Protein AF-A0A165QDS1-F1 (afdb_monomer_lite)

InterPro domains:
  IPR002893 Zinc finger, MYND-type [PF01753] (23-51)
  IPR002893 Zinc finger, MYND-type [PS50865] (13-51)

Structure (mmCIF, N/CA/C/O backbone):
data_AF-A0A165QDS1-F1
#
_entry.id   AF-A0A165QDS1-F1
#
loop_
_atom_site.group_PDB
_atom_site.id
_atom_site.type_symbol
_atom_site.label_atom_id
_atom_site.label_alt_id
_atom_site.label_comp_id
_atom_site.label_asym_id
_atom_site.label_entity_id
_atom_site.label_seq_id
_atom_site.pdbx_PDB_ins_code
_atom_site.Cartn_x
_atom_site.Cartn_y
_atom_site.Cartn_z
_atom_site.occupancy
_atom_site.B_iso_or_equiv
_atom_site.auth_seq_id
_atom_site.auth_comp_id
_atom_site.auth_asym_id
_atom_site.auth_atom_id
_atom_site.pdbx_PDB_model_num
ATOM 1 N N . MET A 1 1 ? -10.963 30.725 9.218 1.00 36.81 1 MET A N 1
ATOM 2 C CA . MET A 1 1 ? -10.135 29.526 9.464 1.00 36.81 1 MET A CA 1
ATOM 3 C C . MET A 1 1 ? -10.821 28.339 8.801 1.00 36.81 1 MET A C 1
ATOM 5 O O . MET A 1 1 ? -11.839 27.884 9.312 1.00 36.81 1 MET A O 1
ATOM 9 N N . ALA A 1 2 ? -10.372 27.914 7.618 1.00 46.66 2 ALA A N 1
ATOM 10 C CA . ALA A 1 2 ? -10.932 26.728 6.971 1.00 46.66 2 ALA A CA 1
ATOM 11 C C . ALA A 1 2 ? -10.560 25.502 7.815 1.00 46.66 2 ALA A C 1
ATOM 13 O O . ALA A 1 2 ? -9.388 25.307 8.122 1.00 46.66 2 ALA A O 1
ATOM 14 N N . LYS A 1 3 ? -11.552 24.719 8.247 1.00 47.44 3 LYS A N 1
ATOM 15 C CA . LYS A 1 3 ? -11.302 23.464 8.961 1.00 47.44 3 LYS A CA 1
ATOM 16 C C . LYS A 1 3 ? -10.645 22.503 7.973 1.00 47.44 3 LYS A C 1
ATOM 18 O O . LYS A 1 3 ? -11.301 22.038 7.041 1.00 47.44 3 LYS A O 1
ATOM 23 N N . GLU A 1 4 ? -9.352 22.254 8.153 1.00 53.12 4 GLU A N 1
ATOM 24 C CA . GLU A 1 4 ? -8.616 21.250 7.391 1.00 53.12 4 GLU A CA 1
ATOM 25 C C . GLU A 1 4 ? -9.335 19.907 7.535 1.00 53.12 4 GLU A C 1
ATOM 27 O O . GLU A 1 4 ? -9.493 19.360 8.627 1.00 53.12 4 GLU A O 1
ATOM 32 N N . SER A 1 5 ? -9.886 19.431 6.422 1.00 55.91 5 SER A N 1
ATOM 33 C CA . SER A 1 5 ? -10.699 18.222 6.391 1.00 55.91 5 SER A CA 1
ATOM 34 C C . SER A 1 5 ? -9.759 17.028 6.435 1.00 55.91 5 SER A C 1
ATOM 36 O O . SER A 1 5 ? -9.053 16.765 5.461 1.00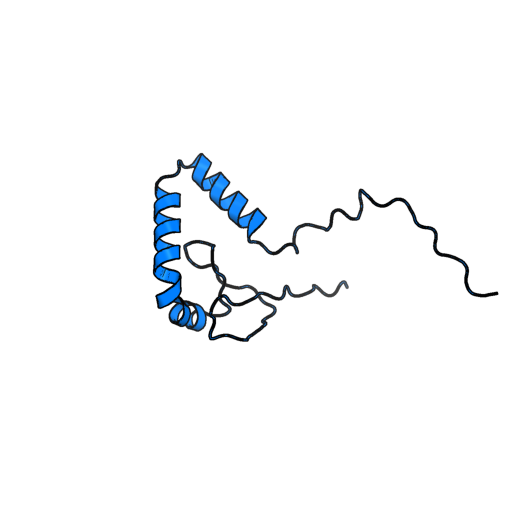 55.91 5 SER A O 1
ATOM 38 N N . ILE A 1 6 ? -9.712 16.324 7.567 1.00 57.91 6 ILE A N 1
ATOM 39 C CA . ILE A 1 6 ? -8.808 15.186 7.728 1.00 57.91 6 ILE A CA 1
ATOM 40 C C . ILE A 1 6 ? -9.198 14.103 6.705 1.00 57.91 6 ILE A C 1
ATOM 42 O O . ILE A 1 6 ? -10.342 13.637 6.711 1.00 57.91 6 ILE A O 1
ATOM 46 N N . PRO A 1 7 ? -8.278 13.692 5.815 1.00 58.75 7 PRO A N 1
ATOM 47 C CA . PRO A 1 7 ? -8.560 12.682 4.809 1.00 58.75 7 PRO A CA 1
ATOM 48 C C . PRO A 1 7 ? -8.911 11.343 5.478 1.00 58.75 7 PRO A C 1
ATOM 50 O O . PRO A 1 7 ? -8.087 10.770 6.184 1.00 58.75 7 PRO A O 1
ATOM 53 N N . LEU A 1 8 ? -10.126 10.832 5.244 1.00 59.00 8 LEU A N 1
ATOM 54 C CA . LEU A 1 8 ? -10.519 9.478 5.654 1.00 59.00 8 LEU A CA 1
ATOM 55 C C . LEU A 1 8 ? -9.768 8.449 4.806 1.00 59.00 8 LEU A C 1
ATOM 57 O O . LEU A 1 8 ? -9.926 8.432 3.583 1.00 59.00 8 LEU A O 1
ATOM 61 N N . VAL A 1 9 ? -8.941 7.615 5.423 1.00 64.94 9 VAL A N 1
ATOM 62 C CA . VAL A 1 9 ? -8.171 6.584 4.717 1.00 64.94 9 VAL A CA 1
ATOM 63 C C . VAL A 1 9 ? -8.726 5.206 5.067 1.00 64.94 9 VAL A C 1
ATOM 65 O O . VAL A 1 9 ? -9.042 4.940 6.229 1.00 64.94 9 VAL A O 1
ATOM 68 N N . PHE A 1 10 ? -8.865 4.350 4.055 1.00 74.88 10 PHE A N 1
ATOM 69 C CA . PHE A 1 10 ? -9.305 2.967 4.215 1.00 74.88 10 PHE A CA 1
ATOM 70 C C . PHE A 1 10 ? -8.100 2.092 4.572 1.00 74.88 10 PHE A C 1
ATOM 72 O O . PHE A 1 10 ? -7.050 2.213 3.955 1.00 74.88 10 PHE A O 1
ATOM 79 N N . CYS A 1 11 ? -8.221 1.254 5.599 1.00 80.19 11 CYS A N 1
ATOM 80 C CA . CYS A 1 11 ? -7.161 0.322 5.976 1.00 80.19 11 CYS A CA 1
ATOM 81 C C . CYS A 1 11 ? -7.263 -0.941 5.113 1.00 80.19 11 CYS A C 1
ATOM 83 O O . CYS A 1 11 ? -8.306 -1.586 5.111 1.00 80.19 11 CYS A O 1
ATOM 85 N N . ASP A 1 12 ? -6.176 -1.349 4.459 1.00 80.12 12 ASP A N 1
ATOM 86 C CA . ASP A 1 12 ? -6.154 -2.558 3.618 1.00 80.12 12 ASP A CA 1
ATOM 87 C C . ASP A 1 12 ? -6.138 -3.875 4.413 1.00 80.12 12 ASP A C 1
ATOM 89 O O . ASP A 1 12 ? -6.126 -4.963 3.835 1.00 80.12 12 ASP A O 1
ATOM 93 N N . ASN A 1 13 ? -6.118 -3.817 5.749 1.00 84.00 13 ASN A N 1
ATOM 94 C CA . ASN A 1 13 ? -6.299 -5.013 6.562 1.00 84.00 13 ASN A CA 1
ATOM 95 C C . ASN A 1 13 ? -7.787 -5.407 6.558 1.00 84.00 13 ASN A C 1
ATOM 97 O O . ASN A 1 13 ? -8.579 -4.686 7.161 1.00 84.00 13 ASN A O 1
ATOM 101 N N . PRO A 1 14 ? -8.181 -6.562 5.984 1.00 79.44 14 PRO A N 1
ATOM 102 C CA . PRO A 1 14 ? -9.586 -6.970 5.919 1.00 79.44 14 PRO A CA 1
ATOM 103 C C . PRO A 1 14 ? -10.212 -7.213 7.301 1.00 79.44 14 PRO A C 1
ATOM 105 O O . PRO A 1 14 ? -11.428 -7.152 7.442 1.00 79.44 14 PRO A O 1
ATOM 108 N N . ALA A 1 15 ? -9.397 -7.462 8.331 1.00 81.81 15 ALA A N 1
ATOM 109 C CA . ALA A 1 15 ? -9.859 -7.577 9.714 1.00 81.81 15 ALA A CA 1
ATOM 110 C C . ALA A 1 15 ? -10.048 -6.210 10.403 1.00 81.81 15 ALA A C 1
ATOM 112 O O . ALA A 1 15 ? -10.536 -6.141 11.531 1.00 81.81 15 ALA A O 1
ATOM 113 N N . CYS A 1 16 ? -9.647 -5.111 9.758 1.00 79.81 16 CYS A N 1
ATOM 114 C CA . CYS A 1 16 ? -9.758 -3.764 10.289 1.00 79.81 16 CYS A CA 1
ATOM 115 C C . CYS A 1 16 ? -10.948 -3.042 9.655 1.00 79.81 16 CYS A C 1
ATOM 117 O O . CYS A 1 16 ? -10.910 -2.645 8.498 1.00 79.81 16 CYS A O 1
ATOM 119 N N . ILE A 1 17 ? -11.985 -2.788 10.449 1.00 71.00 17 ILE A N 1
ATOM 120 C CA . ILE A 1 17 ? -13.143 -1.978 10.034 1.00 71.00 17 ILE A CA 1
ATOM 121 C C . ILE A 1 17 ? -12.968 -0.486 10.358 1.00 71.00 17 ILE A C 1
ATOM 123 O O . ILE A 1 17 ? -13.941 0.265 10.395 1.00 71.00 17 ILE A O 1
ATOM 127 N N . THR A 1 18 ? -11.745 -0.047 10.677 1.00 63.97 18 THR A N 1
ATOM 128 C CA . THR A 1 18 ? -11.534 1.288 11.249 1.00 63.97 18 THR A CA 1
ATOM 129 C C . THR A 1 18 ? -11.323 2.330 10.161 1.00 63.97 18 THR A C 1
ATOM 131 O O . THR A 1 18 ? -10.359 2.272 9.401 1.00 63.97 18 THR A O 1
ATOM 134 N N . TRP A 1 19 ? -12.185 3.341 10.161 1.00 65.56 19 TR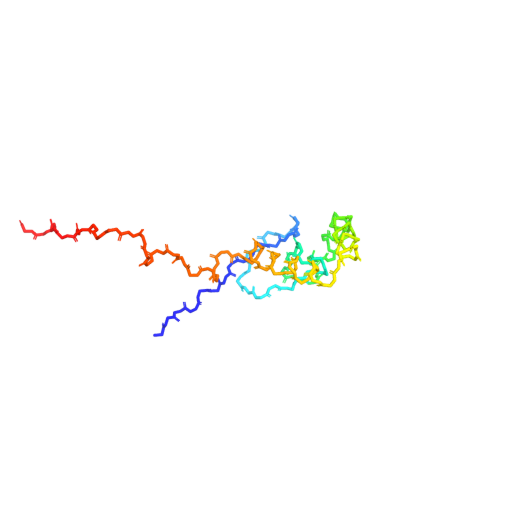P A N 1
ATOM 135 C CA . TRP A 1 19 ? -12.072 4.534 9.331 1.00 65.56 19 TRP A CA 1
ATOM 136 C C . TRP A 1 19 ? -11.346 5.590 10.157 1.00 65.56 19 TRP A C 1
ATOM 138 O O . TRP A 1 19 ? -11.951 6.235 11.013 1.00 65.56 19 TRP A O 1
ATOM 148 N N . LYS A 1 20 ? -10.030 5.729 9.977 1.00 63.38 20 LYS A N 1
ATOM 149 C CA . LYS A 1 20 ? -9.268 6.765 10.687 1.00 63.38 20 LYS A CA 1
ATOM 150 C C . LYS A 1 20 ? -8.997 7.946 9.765 1.00 63.38 20 LYS A C 1
ATOM 152 O O . LYS A 1 20 ? -8.531 7.780 8.639 1.00 63.38 20 LYS A O 1
ATOM 157 N N . GLY A 1 21 ? -9.267 9.145 10.275 1.00 54.62 21 GLY A N 1
ATOM 158 C CA . GLY A 1 21 ? -8.685 10.366 9.744 1.00 54.62 21 GLY A CA 1
ATOM 159 C C . GLY A 1 21 ? -7.256 10.490 10.268 1.00 54.62 21 GLY A C 1
ATOM 160 O O . GLY A 1 21 ? -7.064 10.664 11.469 1.00 54.62 21 GLY A O 1
ATOM 161 N N . GLY A 1 22 ? -6.258 10.369 9.398 1.00 57.50 22 GLY A N 1
ATOM 162 C CA . GLY A 1 22 ? -4.856 10.496 9.795 1.00 57.50 22 GLY A CA 1
ATOM 163 C C . GLY A 1 22 ? -3.871 10.035 8.725 1.00 57.50 22 GLY A C 1
ATOM 164 O O . GLY A 1 22 ? -4.250 9.383 7.754 1.00 57.50 22 GLY A O 1
ATOM 165 N N . LEU A 1 23 ? -2.599 10.392 8.917 1.00 56.19 23 LEU A N 1
ATOM 166 C CA . LEU A 1 23 ? -1.476 9.940 8.092 1.00 56.19 23 LEU A CA 1
ATOM 167 C C . LEU A 1 23 ? -1.276 8.432 8.290 1.00 56.19 23 LEU A C 1
ATOM 169 O O . LEU A 1 23 ? -1.038 7.988 9.412 1.00 56.19 23 LEU A O 1
ATOM 173 N N . GLN A 1 24 ? -1.380 7.654 7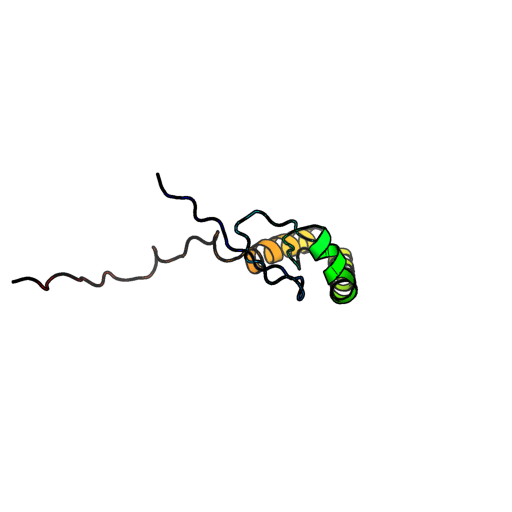.212 1.00 62.41 24 GLN A N 1
ATOM 174 C CA . GLN A 1 24 ? -1.031 6.234 7.222 1.00 62.41 24 GLN A CA 1
ATOM 175 C C . GLN A 1 24 ? 0.407 6.019 6.748 1.00 62.41 24 GLN A C 1
ATOM 177 O O . GLN A 1 24 ? 0.947 6.793 5.954 1.00 62.41 24 GLN A O 1
ATOM 182 N N . GLU A 1 25 ? 1.028 4.952 7.250 1.00 61.53 25 GLU A N 1
ATOM 183 C CA . GLU A 1 25 ? 2.326 4.495 6.764 1.00 61.53 25 GLU A CA 1
ATOM 184 C C . GLU A 1 25 ? 2.116 3.649 5.503 1.00 61.53 25 GLU A C 1
ATOM 186 O O . GLU A 1 25 ? 1.406 2.640 5.519 1.00 61.53 25 GLU A O 1
ATOM 191 N N . PHE A 1 26 ? 2.766 4.043 4.408 1.00 69.12 26 PHE A N 1
ATOM 192 C CA . PHE A 1 26 ? 2.829 3.217 3.209 1.00 69.12 26 PHE A CA 1
ATOM 193 C C . PHE A 1 26 ? 3.713 1.994 3.460 1.00 69.12 26 PHE A C 1
ATOM 195 O O . PHE A 1 26 ? 4.823 2.092 3.994 1.00 69.12 26 PHE A O 1
ATOM 202 N N . GLY A 1 27 ? 3.249 0.823 3.020 1.00 67.06 27 GLY A N 1
ATOM 203 C CA . GLY A 1 27 ? 4.110 -0.353 2.920 1.00 67.06 27 GLY A CA 1
ATOM 204 C C . GLY A 1 27 ? 5.236 -0.152 1.894 1.00 67.06 27 GLY A C 1
ATOM 205 O O . GLY A 1 27 ? 5.162 0.708 1.024 1.00 67.06 27 GLY A O 1
ATOM 206 N N . ARG A 1 28 ? 6.267 -1.009 1.921 1.00 71.94 28 ARG A N 1
ATOM 207 C CA . ARG A 1 28 ? 7.440 -0.917 1.015 1.00 71.94 28 ARG A CA 1
ATOM 208 C C . ARG A 1 28 ? 7.110 -0.929 -0.486 1.00 71.94 28 ARG A C 1
ATOM 210 O O . ARG A 1 28 ? 7.926 -0.501 -1.293 1.00 71.94 28 ARG A O 1
ATOM 217 N N . CYS A 1 29 ? 5.954 -1.462 -0.868 1.00 80.00 29 CYS A N 1
ATOM 218 C CA . CYS A 1 29 ? 5.480 -1.499 -2.253 1.00 80.00 29 CYS A CA 1
ATOM 219 C C . CYS A 1 29 ? 4.651 -0.264 -2.655 1.00 80.00 29 CYS A C 1
ATOM 221 O O . CYS A 1 29 ? 4.330 -0.129 -3.833 1.00 80.00 29 CYS A O 1
ATOM 223 N N . ASN A 1 30 ? 4.292 0.612 -1.705 1.00 76.44 30 ASN A N 1
ATOM 224 C CA . ASN A 1 30 ? 3.366 1.739 -1.879 1.00 76.44 30 ASN A CA 1
ATOM 225 C C . ASN A 1 30 ? 1.998 1.351 -2.476 1.00 76.44 30 ASN A C 1
ATOM 227 O O . ASN A 1 30 ? 1.330 2.195 -3.059 1.00 76.44 30 ASN A O 1
ATOM 231 N N . LEU A 1 31 ? 1.600 0.077 -2.370 1.00 78.69 31 LEU A N 1
ATOM 232 C CA . LEU A 1 31 ? 0.330 -0.443 -2.899 1.00 78.69 31 LEU A CA 1
ATOM 233 C C . LEU A 1 31 ? -0.737 -0.660 -1.827 1.00 78.69 31 LEU A C 1
ATOM 235 O O . LEU A 1 31 ? -1.883 -0.913 -2.177 1.00 78.69 31 LEU A O 1
ATOM 239 N N . SER A 1 32 ? -0.353 -0.634 -0.553 1.00 79.38 32 SER A N 1
ATOM 240 C CA . SER A 1 32 ? -1.291 -0.807 0.549 1.00 79.38 32 SER A CA 1
ATOM 241 C C . SER A 1 32 ? -0.988 0.164 1.676 1.00 79.38 32 SER A C 1
ATOM 243 O O . SER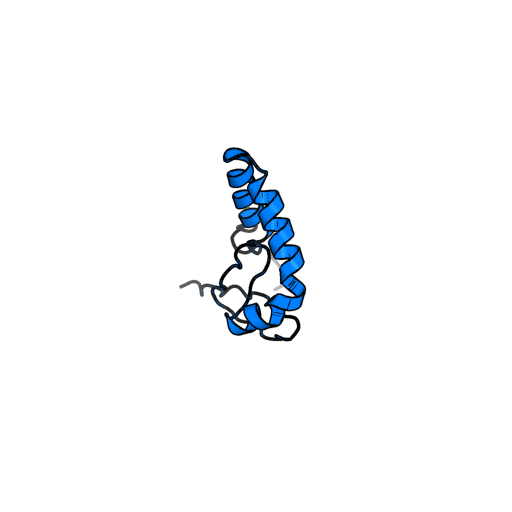 A 1 32 ? 0.184 0.416 1.992 1.00 79.38 32 SER A O 1
ATOM 245 N N . GLU A 1 33 ? -2.057 0.672 2.266 1.00 79.69 33 GLU A N 1
ATOM 246 C CA . GLU A 1 33 ? -2.082 1.618 3.365 1.00 79.69 33 GLU A CA 1
ATOM 247 C C . GLU A 1 33 ? -2.679 0.926 4.601 1.00 79.69 33 GLU A C 1
ATOM 249 O O . GLU A 1 33 ? -3.690 0.216 4.544 1.00 79.69 33 GLU A O 1
ATOM 254 N N . TYR A 1 34 ? -2.014 1.092 5.745 1.00 79.81 34 TYR A N 1
ATOM 255 C CA . TYR A 1 34 ? -2.476 0.526 7.007 1.00 79.81 34 TYR A CA 1
ATOM 256 C C . TYR A 1 34 ? -2.556 1.603 8.079 1.00 79.81 34 TYR A C 1
ATOM 258 O O . TYR A 1 34 ? -1.659 2.432 8.237 1.00 79.81 34 TYR A O 1
ATOM 266 N N . CYS A 1 35 ? -3.610 1.546 8.894 1.00 78.25 35 CYS A N 1
ATOM 267 C CA . CYS A 1 35 ? -3.784 2.483 10.001 1.00 78.25 35 CYS A CA 1
ATOM 268 C C . CYS A 1 35 ? -2.796 2.262 11.159 1.00 78.25 35 CYS A C 1
ATOM 270 O O . CYS A 1 35 ? -2.704 3.111 12.044 1.00 78.25 35 CYS A O 1
ATOM 272 N N . SER A 1 36 ? -2.113 1.110 11.204 1.00 80.06 36 SER A N 1
ATOM 273 C CA . SER A 1 36 ? -1.072 0.795 12.186 1.00 80.06 36 SER A CA 1
ATOM 274 C C . SER A 1 36 ? -0.166 -0.351 11.717 1.00 80.06 36 SER A C 1
ATOM 276 O O . SER A 1 36 ? -0.523 -1.126 10.820 1.00 80.06 36 SER A O 1
ATOM 278 N N . LYS A 1 37 ? 0.992 -0.510 12.372 1.00 83.69 37 LYS A N 1
ATOM 279 C CA . LYS A 1 37 ? 1.929 -1.619 12.116 1.00 83.69 37 LYS A CA 1
ATOM 280 C C . LYS A 1 37 ? 1.323 -2.983 12.448 1.00 83.69 37 LYS A C 1
ATOM 282 O O . LYS A 1 37 ? 1.679 -3.983 11.830 1.00 83.69 37 LYS A O 1
ATOM 287 N N . GLU A 1 38 ? 0.392 -3.04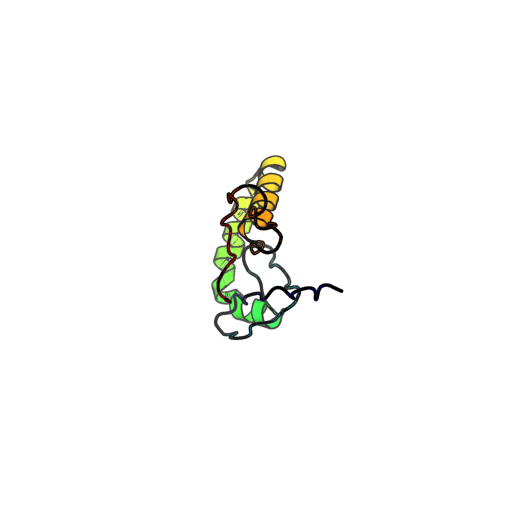5 13.392 1.00 86.31 38 GLU A N 1
ATOM 288 C CA . GLU A 1 38 ? -0.344 -4.264 13.731 1.00 86.31 38 GLU A CA 1
ATOM 289 C C . GLU A 1 38 ? -1.242 -4.682 12.566 1.00 86.31 38 GLU A C 1
ATOM 291 O O . GLU A 1 38 ? -1.219 -5.847 12.173 1.00 86.31 38 GLU A O 1
ATOM 296 N N . CYS A 1 39 ? -1.961 -3.731 11.956 1.00 86.25 39 CYS A N 1
ATOM 297 C CA . CYS A 1 39 ? -2.781 -4.002 10.774 1.00 86.25 39 CYS A CA 1
ATOM 298 C C . CYS A 1 39 ? -1.929 -4.457 9.587 1.00 86.25 39 CYS A C 1
ATOM 300 O O . CYS A 1 39 ? -2.291 -5.414 8.908 1.00 86.25 39 CYS A O 1
ATOM 302 N N . GLN A 1 40 ? -0.757 -3.847 9.397 1.00 85.94 40 GLN A N 1
ATOM 303 C CA . GLN A 1 40 ? 0.200 -4.294 8.388 1.00 85.94 40 GLN A CA 1
ATOM 304 C C . GLN A 1 40 ? 0.657 -5.743 8.625 1.00 85.94 40 GLN A C 1
ATOM 306 O O . GLN A 1 40 ? 0.704 -6.536 7.687 1.00 85.94 40 GLN A O 1
ATOM 311 N N . LYS A 1 41 ? 0.999 -6.109 9.869 1.00 88.94 41 LYS A N 1
ATOM 312 C CA . LYS A 1 41 ? 1.438 -7.472 10.217 1.00 88.94 41 LYS A CA 1
ATOM 313 C C . LYS A 1 41 ? 0.328 -8.503 10.026 1.00 88.94 41 LYS A C 1
ATOM 315 O O . LYS A 1 41 ? 0.603 -9.587 9.525 1.00 88.94 41 LYS A O 1
ATOM 320 N N . GLN A 1 42 ? -0.906 -8.167 10.394 1.00 89.56 42 GLN A N 1
ATOM 321 C CA . GLN A 1 42 ? -2.062 -9.049 10.216 1.00 89.56 42 GLN A CA 1
ATOM 322 C C . GLN A 1 42 ? -2.409 -9.259 8.740 1.00 89.56 42 GLN A C 1
ATOM 324 O O . GLN A 1 42 ? -2.706 -10.380 8.344 1.00 89.56 42 GLN A O 1
ATOM 329 N N . ALA A 1 43 ? -2.316 -8.210 7.919 1.00 88.75 43 ALA A N 1
ATOM 330 C CA . ALA A 1 43 ? -2.544 -8.290 6.477 1.00 88.75 43 ALA A CA 1
ATOM 331 C C . ALA A 1 43 ? -1.358 -8.901 5.706 1.00 88.75 43 ALA A C 1
ATOM 333 O O . ALA A 1 43 ? -1.478 -9.257 4.535 1.00 88.75 43 ALA A O 1
ATOM 334 N N . TRP A 1 44 ? -0.188 -9.042 6.336 1.00 90.06 44 TRP A N 1
ATOM 335 C CA . TRP A 1 44 ? 1.020 -9.525 5.670 1.00 90.06 44 TRP A CA 1
ATOM 336 C C . TRP A 1 44 ? 0.876 -10.896 4.987 1.00 90.06 44 TRP A C 1
ATOM 338 O O . TRP A 1 44 ? 1.360 -11.019 3.860 1.00 90.06 44 TRP A O 1
ATOM 348 N N . PRO A 1 45 ? 0.228 -11.921 5.580 1.00 92.19 45 PRO A N 1
ATOM 349 C CA . PRO A 1 45 ? 0.084 -13.226 4.940 1.00 92.19 45 PRO A CA 1
ATOM 350 C C . PRO A 1 45 ? -0.612 -13.159 3.575 1.00 92.19 45 PRO A C 1
ATOM 352 O O . PRO A 1 45 ? -0.168 -13.829 2.644 1.00 92.19 45 PRO A O 1
ATOM 355 N N . SER A 1 46 ? -1.638 -12.314 3.425 1.00 88.50 46 SER A N 1
ATOM 356 C CA . SER A 1 46 ? -2.342 -12.116 2.151 1.00 88.50 46 SER A CA 1
ATOM 357 C C . SER A 1 46 ? -1.612 -11.134 1.225 1.00 88.50 46 SER A C 1
ATOM 359 O O . SER A 1 46 ? -1.561 -11.343 0.013 1.00 88.50 46 SER A O 1
ATOM 361 N N . HIS A 1 47 ? -0.978 -10.094 1.771 1.00 88.44 47 HIS A N 1
ATOM 362 C CA . HIS A 1 47 ? -0.316 -9.044 0.991 1.00 88.44 47 HIS A CA 1
ATOM 363 C C . HIS A 1 47 ? 1.090 -9.419 0.474 1.00 88.44 47 HIS A C 1
ATOM 365 O O . HIS A 1 47 ? 1.539 -8.907 -0.557 1.00 88.44 47 HIS A O 1
ATOM 371 N N . ARG A 1 48 ? 1.820 -10.316 1.153 1.00 90.69 48 ARG A N 1
ATOM 372 C CA . ARG A 1 48 ? 3.243 -10.630 0.890 1.00 90.69 48 ARG A CA 1
ATOM 373 C C . ARG A 1 48 ? 3.549 -10.940 -0.572 1.00 90.69 48 ARG A C 1
ATOM 375 O O . ARG A 1 48 ? 4.566 -10.479 -1.093 1.00 90.69 48 ARG A O 1
ATOM 382 N N . THR A 1 49 ? 2.702 -11.728 -1.227 1.00 92.31 49 THR A N 1
ATOM 383 C CA . THR A 1 49 ? 2.903 -12.134 -2.625 1.00 92.31 49 THR A CA 1
ATOM 384 C C . THR A 1 49 ? 2.829 -10.934 -3.563 1.00 92.31 49 THR A C 1
ATOM 386 O O . THR A 1 49 ? 3.705 -10.762 -4.412 1.00 92.31 49 THR A O 1
ATOM 389 N N . VAL A 1 50 ? 1.833 -10.067 -3.371 1.00 89.19 50 VAL A N 1
ATOM 390 C CA . VAL A 1 50 ? 1.667 -8.833 -4.150 1.00 89.19 50 VAL A CA 1
ATOM 391 C C . VAL A 1 50 ? 2.832 -7.878 -3.890 1.00 89.19 50 VAL A C 1
ATOM 393 O O . VAL A 1 50 ? 3.434 -7.369 -4.834 1.00 89.19 50 VAL A O 1
ATOM 396 N N . CYS A 1 51 ? 3.224 -7.713 -2.623 1.00 89.31 51 CYS A N 1
ATOM 397 C CA . CYS A 1 51 ? 4.349 -6.866 -2.229 1.00 89.31 51 CYS A CA 1
ATOM 398 C C . CYS A 1 51 ? 5.651 -7.266 -2.936 1.00 89.31 51 CYS A C 1
ATOM 400 O O . CYS A 1 51 ? 6.367 -6.417 -3.466 1.00 89.31 51 CYS A O 1
ATOM 402 N N . ARG A 1 52 ? 5.946 -8.572 -2.972 1.00 91.00 52 ARG A N 1
ATOM 403 C CA . ARG A 1 52 ? 7.153 -9.114 -3.609 1.00 91.00 52 ARG A CA 1
ATOM 404 C C . ARG A 1 52 ? 7.140 -8.944 -5.119 1.00 91.00 52 ARG A C 1
ATOM 406 O O . ARG A 1 52 ? 8.152 -8.529 -5.671 1.00 91.00 52 ARG A O 1
ATOM 413 N N . LYS A 1 53 ? 6.011 -9.225 -5.776 1.00 90.81 53 LYS A N 1
ATOM 414 C CA . LYS A 1 53 ? 5.867 -9.014 -7.223 1.00 90.81 53 LYS A CA 1
ATOM 415 C C . LYS A 1 53 ? 6.098 -7.549 -7.583 1.00 90.81 53 LYS A C 1
ATOM 417 O O . LYS A 1 53 ? 6.908 -7.261 -8.452 1.00 90.81 53 LYS A O 1
ATOM 422 N N . SER A 1 54 ? 5.464 -6.629 -6.857 1.00 88.06 54 SER A N 1
ATOM 423 C CA . SER A 1 54 ? 5.652 -5.188 -7.056 1.00 88.06 54 SER A CA 1
ATOM 424 C C . SER A 1 54 ? 7.115 -4.759 -6.905 1.00 88.06 54 SER A C 1
ATOM 426 O O . SER A 1 54 ? 7.625 -4.019 -7.743 1.00 88.06 54 SER A O 1
ATOM 428 N N . GLN A 1 55 ? 7.817 -5.265 -5.887 1.00 88.56 55 GLN A N 1
ATOM 429 C CA . GLN A 1 55 ? 9.244 -4.985 -5.708 1.00 88.56 55 GLN A CA 1
ATOM 430 C C . GLN A 1 55 ? 10.102 -5.575 -6.832 1.00 88.56 55 GLN A C 1
ATOM 432 O O . GLN A 1 55 ? 11.006 -4.899 -7.308 1.00 88.56 55 GLN A O 1
ATOM 437 N N . ALA A 1 56 ? 9.811 -6.797 -7.285 1.00 90.75 56 ALA A N 1
ATOM 438 C CA . ALA A 1 56 ? 10.524 -7.410 -8.402 1.00 90.75 56 ALA A CA 1
ATOM 439 C C . ALA A 1 56 ? 10.377 -6.575 -9.681 1.00 90.75 56 ALA A C 1
ATOM 441 O O . ALA A 1 56 ? 11.388 -6.233 -10.286 1.00 90.75 56 ALA A O 1
ATOM 442 N N . TYR A 1 57 ? 9.152 -6.158 -10.024 1.00 87.50 57 TYR A N 1
ATOM 443 C CA . TYR A 1 57 ? 8.919 -5.261 -11.158 1.00 87.50 57 TYR A CA 1
ATOM 444 C C . TYR A 1 57 ? 9.685 -3.948 -10.998 1.00 87.50 57 TYR A C 1
ATOM 446 O O . TYR A 1 57 ? 10.433 -3.565 -11.888 1.00 87.50 57 TYR A O 1
ATOM 454 N N . ARG A 1 58 ? 9.591 -3.294 -9.835 1.00 85.38 58 ARG A N 1
ATOM 455 C CA . ARG A 1 58 ? 10.303 -2.037 -9.554 1.00 85.38 58 ARG A CA 1
ATOM 456 C C . ARG A 1 58 ? 11.827 -2.161 -9.695 1.00 85.38 58 ARG A C 1
ATOM 458 O O . ARG A 1 58 ? 12.491 -1.197 -10.082 1.00 85.38 58 ARG A O 1
ATOM 465 N N . ASN A 1 59 ? 12.384 -3.317 -9.351 1.00 88.19 59 ASN A N 1
ATOM 466 C CA . ASN A 1 59 ? 13.818 -3.575 -9.449 1.00 88.19 59 ASN A CA 1
ATOM 467 C C . ASN A 1 59 ? 14.275 -3.818 -10.893 1.00 88.19 59 ASN A C 1
ATOM 469 O O . ASN A 1 59 ? 15.438 -3.573 -11.186 1.00 88.19 59 ASN A O 1
ATOM 473 N N . MET A 1 60 ? 13.374 -4.259 -11.776 1.00 91.00 60 MET A N 1
ATOM 474 C CA . MET A 1 60 ? 13.646 -4.438 -13.208 1.00 91.00 60 MET A CA 1
ATOM 475 C C . MET A 1 60 ? 13.594 -3.125 -14.002 1.00 91.00 60 MET A C 1
ATOM 477 O O . MET A 1 60 ? 14.130 -3.078 -15.102 1.00 91.00 60 MET A O 1
ATOM 481 N N . LEU A 1 61 ? 12.959 -2.081 -13.461 1.00 88.88 61 LEU A N 1
ATOM 482 C CA . LEU A 1 61 ? 12.869 -0.765 -14.100 1.00 88.88 61 LEU A CA 1
ATOM 483 C C . LEU A 1 61 ? 14.200 -0.005 -14.032 1.00 88.88 61 LEU A C 1
ATOM 485 O O . LEU A 1 61 ? 14.887 -0.063 -13.001 1.00 88.88 61 LEU A O 1
ATOM 489 N N . SER A 1 62 ? 14.499 0.764 -15.086 1.00 94.31 62 SER A N 1
ATOM 490 C CA . SER A 1 62 ? 15.555 1.786 -15.081 1.00 94.31 62 SER A CA 1
ATOM 491 C C . SER A 1 62 ? 15.301 2.828 -13.988 1.00 94.31 62 SER A C 1
ATOM 493 O O . SER A 1 62 ? 14.207 2.907 -13.421 1.00 94.31 62 SER A O 1
ATOM 495 N N . ASP A 1 63 ? 16.290 3.660 -13.670 1.00 91.94 63 ASP A N 1
ATOM 496 C CA . ASP A 1 63 ? 16.097 4.702 -12.660 1.00 91.94 63 ASP A CA 1
ATOM 497 C C . ASP A 1 63 ? 15.074 5.765 -13.098 1.00 91.94 63 ASP A C 1
ATOM 499 O O . ASP A 1 63 ? 14.255 6.197 -12.279 1.00 91.94 63 ASP A O 1
ATOM 503 N N . GLU A 1 64 ? 15.031 6.128 -14.384 1.00 92.62 64 GLU A N 1
ATOM 504 C CA . GLU A 1 64 ? 13.998 7.003 -14.950 1.00 92.62 64 GLU A CA 1
ATOM 505 C C . GLU A 1 64 ? 12.610 6.361 -14.870 1.00 92.62 64 GLU A C 1
ATOM 507 O O . GLU A 1 64 ? 11.660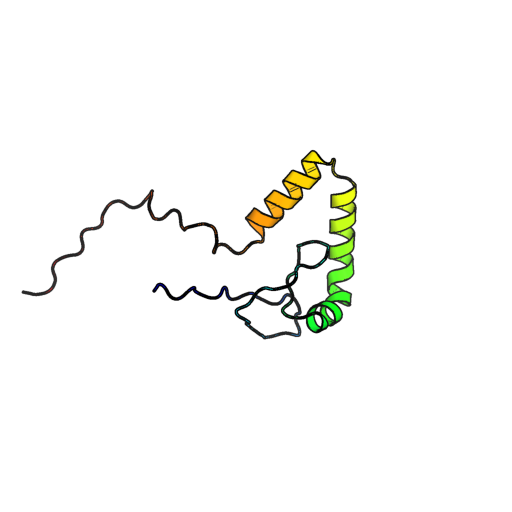 6.980 -14.384 1.00 92.62 64 GLU A O 1
ATOM 512 N N . GLU A 1 65 ? 12.486 5.101 -15.287 1.00 91.25 65 GLU A N 1
ATOM 513 C CA . GLU A 1 65 ? 11.227 4.356 -15.239 1.00 91.25 65 GLU A CA 1
ATOM 514 C C . GLU A 1 65 ? 10.752 4.146 -13.800 1.00 91.25 65 GLU A C 1
ATOM 516 O O . GLU A 1 65 ? 9.565 4.254 -13.499 1.00 91.25 65 GLU A O 1
ATOM 521 N N . ARG A 1 66 ? 11.679 3.905 -12.871 1.00 87.69 66 ARG A N 1
ATOM 522 C CA . ARG A 1 66 ? 11.400 3.790 -11.440 1.00 87.69 66 ARG A CA 1
ATOM 523 C C . ARG A 1 66 ? 10.914 5.115 -10.874 1.00 87.69 66 ARG A C 1
ATOM 525 O O . ARG A 1 66 ? 10.010 5.117 -10.035 1.00 87.69 66 ARG A O 1
ATOM 532 N N . LYS A 1 67 ? 11.486 6.244 -11.297 1.00 87.00 67 LYS A N 1
ATOM 533 C CA . LYS A 1 67 ? 11.009 7.575 -10.903 1.00 87.00 67 LYS A CA 1
ATOM 534 C C . LYS A 1 67 ? 9.580 7.799 -11.398 1.00 87.00 67 LYS A C 1
ATOM 536 O O . LYS A 1 67 ? 8.706 8.071 -10.577 1.00 87.00 67 LYS A O 1
ATOM 541 N N . LEU A 1 68 ? 9.323 7.542 -12.681 1.00 85.81 68 LEU A N 1
ATOM 542 C CA . LEU A 1 68 ? 7.981 7.607 -13.268 1.00 85.81 68 LEU A CA 1
ATOM 543 C C . LEU A 1 68 ? 6.994 6.679 -12.553 1.00 85.81 68 LEU A C 1
ATOM 545 O O . LEU A 1 68 ? 5.887 7.092 -12.231 1.00 85.81 68 LEU A O 1
ATOM 549 N N . TRP A 1 69 ? 7.400 5.452 -12.225 1.00 82.88 69 TRP A N 1
ATOM 550 C CA . TRP A 1 69 ? 6.590 4.499 -11.467 1.00 82.88 69 TRP A CA 1
ATOM 551 C C . TRP A 1 69 ? 6.185 5.048 -10.093 1.00 82.88 69 TRP A C 1
ATOM 553 O O . TRP A 1 69 ? 5.023 4.944 -9.701 1.00 82.88 69 TRP A O 1
ATOM 563 N N . ASN A 1 70 ? 7.117 5.670 -9.360 1.00 78.38 70 ASN A N 1
ATOM 564 C CA . ASN A 1 70 ? 6.801 6.326 -8.087 1.00 78.38 70 ASN A CA 1
ATOM 565 C C . ASN A 1 70 ? 5.823 7.487 -8.265 1.00 78.38 70 ASN A C 1
ATOM 567 O O . ASN A 1 70 ? 4.905 7.635 -7.459 1.00 78.38 70 ASN A O 1
ATOM 571 N N . ASP A 1 71 ? 6.025 8.307 -9.293 1.00 81.31 71 ASP A N 1
ATOM 572 C CA . ASP A 1 71 ? 5.180 9.467 -9.566 1.00 81.31 71 ASP A CA 1
ATOM 573 C C . ASP A 1 71 ? 3.766 9.039 -9.974 1.00 81.31 71 ASP A C 1
ATOM 575 O O . ASP A 1 71 ? 2.785 9.575 -9.457 1.00 81.31 71 ASP A O 1
ATOM 579 N N . LEU A 1 72 ? 3.645 7.998 -10.800 1.00 78.88 72 LEU A N 1
ATOM 580 C CA . LEU A 1 72 ? 2.371 7.384 -11.168 1.00 78.88 72 LEU A CA 1
ATOM 581 C C . LEU A 1 72 ? 1.664 6.777 -9.956 1.00 78.88 72 LEU A C 1
ATOM 583 O O . LEU A 1 72 ? 0.479 7.035 -9.762 1.00 78.88 72 LEU A O 1
ATOM 587 N N . GLN A 1 73 ? 2.370 6.035 -9.096 1.00 73.44 73 GLN A N 1
ATOM 588 C CA . GLN A 1 73 ? 1.790 5.517 -7.852 1.00 73.44 73 GLN A CA 1
ATOM 589 C C . GLN A 1 73 ? 1.303 6.656 -6.948 1.00 73.44 73 GLN A C 1
ATOM 591 O O . GLN A 1 73 ? 0.190 6.600 -6.434 1.00 73.44 73 GLN A O 1
ATOM 596 N N . ARG A 1 74 ? 2.083 7.733 -6.805 1.00 69.56 74 ARG A N 1
ATOM 597 C CA . ARG A 1 74 ? 1.667 8.933 -6.061 1.00 69.56 74 ARG A CA 1
ATOM 598 C C . ARG A 1 74 ? 0.479 9.645 -6.702 1.00 69.56 74 ARG A C 1
ATOM 600 O O . ARG A 1 74 ? -0.297 10.259 -5.986 1.00 69.56 74 ARG A O 1
ATOM 607 N N . TRP A 1 75 ? 0.329 9.610 -8.019 1.00 68.31 75 TRP A N 1
ATOM 608 C CA . TRP A 1 75 ? -0.780 10.268 -8.710 1.00 68.31 75 TRP A CA 1
ATOM 609 C C . TRP A 1 75 ? -2.069 9.433 -8.715 1.00 68.31 75 TRP A C 1
ATOM 611 O O . TRP A 1 75 ? -3.169 9.995 -8.675 1.00 68.31 75 TRP A O 1
ATOM 621 N N . ALA A 1 76 ? -1.933 8.106 -8.777 1.00 70.00 76 ALA A N 1
ATOM 622 C CA . ALA A 1 76 ? -3.032 7.149 -8.871 1.00 70.00 76 ALA A CA 1
ATOM 623 C C . ALA A 1 76 ? -3.553 6.684 -7.502 1.00 70.00 76 ALA A C 1
ATOM 625 O O . ALA A 1 76 ? -4.761 6.547 -7.338 1.00 70.00 76 ALA A O 1
ATOM 626 N N . LEU A 1 77 ? -2.661 6.442 -6.533 1.00 61.44 77 LEU A N 1
ATOM 627 C CA . LEU A 1 77 ? -3.005 5.854 -5.229 1.00 61.44 77 LEU A CA 1
ATOM 628 C C . LEU A 1 77 ? -3.119 6.884 -4.112 1.00 61.44 77 LEU A C 1
ATOM 630 O O . LEU A 1 77 ? -3.756 6.611 -3.101 1.00 61.44 77 LEU A O 1
ATOM 634 N N . ARG A 1 78 ? -2.563 8.090 -4.284 1.00 58.00 78 ARG A N 1
ATOM 635 C CA . ARG A 1 78 ? -2.888 9.188 -3.374 1.00 58.00 78 ARG A CA 1
ATOM 636 C C . ARG A 1 78 ? -4.361 9.517 -3.624 1.00 58.00 78 ARG A C 1
ATOM 638 O O . ARG A 1 78 ? -4.697 9.907 -4.747 1.00 58.00 78 ARG A O 1
ATOM 645 N N . PRO A 1 79 ? -5.246 9.348 -2.627 1.00 52.53 79 PRO A N 1
ATOM 646 C CA . PRO A 1 79 ? -6.666 9.579 -2.818 1.00 52.53 79 PRO A CA 1
ATOM 647 C C . PRO A 1 79 ? -6.855 10.985 -3.375 1.00 52.53 79 PRO A C 1
ATOM 649 O O . PRO A 1 79 ? -6.104 11.899 -3.021 1.00 52.53 79 PRO A O 1
ATOM 652 N N . ALA A 1 80 ? -7.839 11.131 -4.259 1.00 49.25 80 ALA A N 1
ATOM 653 C CA . ALA A 1 80 ? -8.252 12.335 -4.977 1.00 49.25 80 ALA A CA 1
ATOM 654 C C . ALA A 1 80 ? -8.670 13.516 -4.061 1.00 49.25 80 ALA A C 1
ATOM 656 O O . ALA A 1 80 ? -9.748 14.077 -4.196 1.00 49.25 80 ALA A O 1
ATOM 657 N N . ARG A 1 81 ? -7.819 13.893 -3.104 1.00 50.75 81 ARG A N 1
ATOM 658 C CA . ARG A 1 81 ? -7.966 14.988 -2.136 1.00 50.75 81 ARG A CA 1
ATOM 659 C C . ARG A 1 81 ? -6.860 16.038 -2.253 1.00 50.75 81 ARG A C 1
ATOM 661 O O . ARG A 1 81 ? -6.999 17.115 -1.697 1.00 50.75 81 ARG A O 1
ATOM 668 N N . HIS A 1 82 ? -5.793 15.755 -3.009 1.00 47.78 82 HIS A N 1
ATOM 669 C CA . HIS A 1 82 ? -4.812 16.764 -3.446 1.00 47.78 82 HIS A CA 1
ATOM 670 C C . HIS A 1 82 ? -4.880 17.077 -4.942 1.00 47.78 82 HIS A C 1
ATOM 672 O O . HIS A 1 82 ? -4.146 17.938 -5.417 1.00 47.78 82 HIS A O 1
ATOM 678 N N . ARG A 1 83 ? -5.771 16.424 -5.698 1.00 49.09 83 ARG A N 1
ATOM 679 C CA . ARG A 1 83 ? -6.284 17.083 -6.895 1.00 49.09 83 ARG A CA 1
ATOM 680 C C . ARG A 1 83 ? -7.281 18.091 -6.368 1.00 49.09 83 ARG A C 1
ATOM 682 O O . ARG A 1 83 ? -8.357 17.695 -5.931 1.00 49.09 83 ARG A O 1
ATOM 689 N N . THR A 1 84 ? -6.915 19.369 -6.371 1.00 44.62 84 THR A N 1
ATOM 690 C CA . THR A 1 84 ? -7.927 20.423 -6.424 1.00 44.62 84 THR A CA 1
ATOM 691 C C . THR A 1 84 ? -8.934 19.960 -7.474 1.00 44.62 84 THR A C 1
ATOM 693 O O . THR A 1 84 ? -8.504 19.657 -8.594 1.00 44.62 84 THR A O 1
ATOM 696 N N . PRO A 1 85 ? -10.221 19.780 -7.137 1.00 45.16 85 PRO A N 1
ATOM 697 C CA . PRO A 1 85 ? -11.210 19.466 -8.146 1.00 45.16 85 PRO A CA 1
ATOM 698 C C . PRO A 1 85 ? -11.041 20.527 -9.226 1.00 45.16 85 PRO A C 1
ATOM 700 O O . PRO A 1 85 ? -11.121 21.718 -8.918 1.00 45.16 85 PRO A O 1
ATOM 703 N N . CYS A 1 86 ? -10.753 20.129 -10.465 1.00 47.22 86 CYS A N 1
ATOM 704 C CA . CYS A 1 86 ? -10.821 21.047 -11.595 1.00 47.22 86 CYS A CA 1
ATOM 705 C C . CYS A 1 86 ? -12.307 21.349 -11.837 1.00 47.22 86 CYS A C 1
ATOM 707 O O . CYS A 1 86 ? -12.924 20.869 -12.775 1.00 47.22 86 CYS A O 1
ATOM 709 N N . THR A 1 87 ? -12.916 22.052 -10.891 1.00 49.19 87 THR A N 1
ATOM 710 C CA . THR A 1 87 ? -14.282 22.569 -10.954 1.00 49.19 87 THR A CA 1
ATOM 711 C C . THR A 1 87 ? -14.252 24.054 -11.290 1.00 49.19 87 THR A C 1
ATOM 713 O O . THR A 1 87 ? -15.236 24.584 -11.785 1.00 49.19 87 THR A O 1
ATOM 716 N N . THR A 1 88 ? -13.100 24.714 -11.130 1.00 49.53 88 THR A N 1
ATOM 717 C CA . THR A 1 88 ? -12.952 26.143 -11.422 1.00 49.53 88 THR A CA 1
ATOM 718 C C . THR A 1 88 ? -12.722 26.455 -12.906 1.00 49.53 88 THR A C 1
ATOM 720 O O . THR A 1 88 ? -12.791 27.618 -13.276 1.00 49.53 88 THR A O 1
ATOM 723 N N . ALA A 1 89 ? -12.478 25.466 -13.778 1.00 51.22 89 ALA A N 1
ATOM 724 C CA . ALA A 1 89 ? -12.221 25.735 -15.202 1.00 51.22 89 ALA A CA 1
ATOM 725 C C . ALA A 1 89 ? -13.328 25.276 -16.169 1.00 51.22 89 ALA A C 1
ATOM 727 O O . ALA A 1 89 ? -13.348 25.743 -17.302 1.00 51.22 89 ALA A O 1
ATOM 728 N N . CYS A 1 90 ? -14.267 24.419 -15.749 1.00 46.72 90 CYS A N 1
ATOM 729 C CA . CYS A 1 90 ? -15.326 23.917 -16.635 1.00 46.72 90 CYS A CA 1
ATOM 730 C C . CYS A 1 90 ? -16.674 23.793 -15.908 1.00 46.72 90 CYS A C 1
ATOM 732 O O . CYS A 1 90 ? -17.146 22.694 -15.629 1.00 46.72 90 CYS A O 1
ATOM 734 N N . SER A 1 91 ? -17.324 24.912 -15.599 1.00 42.59 91 SER A N 1
ATOM 735 C CA . SER A 1 91 ? -18.787 24.961 -15.464 1.00 42.59 91 SER A CA 1
ATOM 736 C C . SER A 1 91 ? -19.269 26.364 -15.841 1.00 42.59 91 SER A C 1
ATOM 738 O O . SER A 1 91 ? -18.837 27.328 -15.207 1.00 42.59 91 SER A O 1
ATOM 740 N N . PRO A 1 92 ? -20.118 26.523 -16.876 1.00 44.16 92 PRO A N 1
ATOM 741 C CA . PRO A 1 92 ? -20.731 27.813 -17.172 1.00 44.16 92 PRO A CA 1
ATOM 742 C C . PRO A 1 92 ? -21.664 28.226 -16.017 1.00 44.16 92 PRO A C 1
ATOM 744 O O . PRO A 1 92 ? -22.211 27.355 -15.332 1.00 44.16 92 PRO A O 1
ATOM 747 N N . PRO A 1 93 ? -21.862 29.534 -15.766 1.00 39.53 93 PRO A N 1
ATOM 748 C CA . PRO A 1 93 ? -22.637 29.993 -14.620 1.00 39.53 93 PRO A CA 1
ATOM 749 C C . PRO A 1 93 ? -24.120 29.642 -14.792 1.00 39.53 93 PRO A C 1
ATOM 751 O O . PRO A 1 93 ? -24.838 30.278 -15.563 1.00 39.53 93 PRO A O 1
ATOM 754 N N . LEU A 1 94 ? -24.606 28.655 -14.038 1.00 46.12 94 LEU A N 1
ATOM 755 C CA . LEU A 1 94 ? -26.040 28.474 -13.828 1.00 46.12 94 LEU A CA 1
ATOM 756 C C . LEU A 1 94 ? -26.504 29.521 -12.812 1.00 46.12 94 LEU A C 1
ATOM 758 O O . LEU A 1 94 ? -26.257 29.402 -11.612 1.00 46.12 94 LEU A O 1
ATOM 762 N N . LYS A 1 95 ? -27.156 30.575 -13.312 1.00 53.00 95 LYS A N 1
ATOM 763 C CA . LYS A 1 95 ? -27.837 31.578 -12.488 1.00 53.00 95 LYS A CA 1
ATOM 764 C C . LYS A 1 95 ? -28.907 30.877 -11.646 1.00 53.00 95 LYS A C 1
ATOM 766 O O . LYS A 1 95 ? -29.814 30.260 -12.198 1.00 53.00 95 LYS A O 1
ATOM 771 N N . ARG A 1 96 ? -28.814 30.981 -10.319 1.00 49.16 96 ARG A N 1
ATOM 772 C CA . ARG A 1 96 ? -29.887 30.589 -9.397 1.00 49.16 96 ARG A CA 1
ATOM 773 C C . ARG A 1 96 ? -30.199 31.739 -8.445 1.00 49.16 96 ARG A C 1
ATOM 775 O O . ARG A 1 96 ? -29.718 31.770 -7.322 1.00 49.16 96 ARG A O 1
ATOM 782 N N . THR A 1 97 ? -31.033 32.643 -8.926 1.00 49.22 97 THR A N 1
ATOM 783 C CA . THR A 1 97 ? -31.910 33.550 -8.173 1.00 49.22 97 THR A CA 1
ATOM 784 C C . THR A 1 97 ? -33.104 33.706 -9.123 1.00 49.22 97 THR A C 1
ATOM 786 O O . THR A 1 97 ? -32.877 33.964 -10.299 1.00 49.22 97 THR A O 1
ATOM 789 N N . GLU A 1 98 ? -34.356 33.405 -8.788 1.00 44.31 98 GLU A N 1
ATOM 790 C CA . GLU A 1 98 ? -35.151 33.986 -7.708 1.00 44.31 98 GLU A CA 1
ATOM 791 C C . GLU A 1 98 ? -36.276 33.012 -7.298 1.00 44.31 98 GLU A C 1
ATOM 793 O O . GLU A 1 98 ? -37.069 32.573 -8.126 1.00 44.31 98 GLU A O 1
ATOM 798 N N . LEU A 1 99 ? -36.347 32.676 -6.011 1.00 48.88 99 LEU A N 1
ATOM 799 C CA . LEU A 1 99 ? -37.556 32.180 -5.350 1.00 48.88 99 LEU A CA 1
ATOM 800 C C . LEU A 1 99 ? -37.595 32.846 -3.975 1.00 48.88 99 LEU A C 1
ATOM 802 O O . LEU A 1 99 ? -37.082 32.286 -3.014 1.00 48.88 99 LEU A O 1
ATOM 806 N N . ILE A 1 100 ? -38.110 34.074 -3.937 1.00 41.47 100 ILE A N 1
ATOM 807 C CA . ILE A 1 100 ? -38.871 34.684 -2.837 1.00 41.47 100 ILE A CA 1
ATOM 808 C C . ILE A 1 100 ? -39.451 36.005 -3.367 1.00 41.47 100 ILE A C 1
ATOM 810 O O . ILE A 1 100 ? -38.693 36.898 -3.740 1.00 41.47 100 ILE A O 1
ATOM 814 N N . GLY A 1 101 ? -40.781 36.097 -3.416 1.00 38.31 101 GLY A N 1
ATOM 815 C CA . GLY A 1 101 ? -41.545 37.247 -3.902 1.00 38.31 101 GLY A CA 1
ATOM 816 C C . GLY A 1 101 ? -42.849 36.803 -4.531 1.00 38.31 101 GLY A C 1
ATOM 817 O O . GLY A 1 101 ? -42.915 36.838 -5.775 1.00 38.31 101 GLY A O 1
#

Sequence (101 aa):
MAKESIPLVFCDNPACITWKGGLQEFGRCNLSEYCSKECQKQAWPSHRTVCRKSQAYRNMLSDEERKLWNDLQRWALRPARHRTPCTTACSPPLKRTELIG

pLDDT: mean 70.2, std 17.34, range [36.81, 94.31]

Organism: NCBI:txid1314783

Radius of gyration: 19.74 Å; chains: 1; bounding box: 58×50×31 Å

Secondary structure (DSSP, 8-state):
-----PPEE--S-TT----EESPPEEPTTSS-EESSHHHHHHHHHHHHHHHHHHHHHHHHS-HHHHHHHHHHHHHHTS-TTSS--TTSSS-----------

Foldseek 3Di:
DPDPDQDFDDAPQPVDPDGDRDDFDQDPLSPGTHPDPVSVVNCCVVCVVVSVVSVVVLVPDDPVVNVVVVVCSCVPVVPCPPPPPPPPPDDDDDDDDDDDD